Protein AF-A0A847FC60-F1 (afdb_monomer_lite)

Structure (mmCIF, N/CA/C/O backbone):
data_AF-A0A847FC60-F1
#
_entry.id   AF-A0A847FC60-F1
#
loop_
_atom_site.group_PDB
_atom_site.id
_atom_site.type_symbol
_atom_site.label_atom_id
_atom_site.label_alt_id
_atom_site.label_comp_id
_atom_site.label_asym_id
_atom_site.label_entity_id
_atom_site.label_seq_id
_atom_site.pdbx_PDB_ins_code
_atom_site.Cartn_x
_atom_site.Cartn_y
_atom_site.Cartn_z
_atom_site.occupancy
_atom_site.B_iso_or_equiv
_atom_site.auth_seq_id
_atom_site.auth_comp_id
_atom_site.auth_asym_id
_atom_site.auth_atom_id
_atom_site.pdbx_PDB_model_num
ATOM 1 N N . MET A 1 1 ? 26.430 -2.772 -26.674 1.00 53.12 1 MET A N 1
ATOM 2 C CA . MET A 1 1 ? 25.454 -1.666 -26.864 1.00 53.12 1 MET A CA 1
ATOM 3 C C . MET A 1 1 ? 24.034 -2.116 -27.240 1.00 53.12 1 MET A C 1
ATOM 5 O O . MET A 1 1 ? 23.107 -1.638 -26.603 1.00 53.12 1 MET A O 1
ATOM 9 N N . LYS A 1 2 ? 23.809 -3.026 -28.210 1.00 50.62 2 LYS A N 1
ATOM 10 C CA . LYS A 1 2 ? 22.442 -3.486 -28.576 1.00 50.62 2 LYS A CA 1
ATOM 11 C C . LYS A 1 2 ? 21.676 -4.177 -27.430 1.00 50.62 2 LYS A C 1
ATOM 13 O O . LYS A 1 2 ? 20.522 -3.838 -27.199 1.00 50.62 2 LYS A O 1
ATOM 18 N N . TYR A 1 3 ? 22.323 -5.079 -26.686 1.00 47.47 3 TYR A N 1
ATOM 19 C CA . TYR A 1 3 ? 21.689 -5.809 -25.575 1.00 47.47 3 TYR A CA 1
ATOM 20 C C . TYR A 1 3 ? 21.316 -4.908 -24.387 1.00 47.47 3 TYR A C 1
ATOM 22 O O . TYR A 1 3 ? 20.224 -5.035 -23.845 1.00 47.47 3 TYR A O 1
ATOM 30 N N . PHE A 1 4 ? 22.166 -3.927 -24.061 1.00 59.56 4 PHE A N 1
ATOM 31 C CA . PHE A 1 4 ? 21.898 -2.930 -23.015 1.00 59.56 4 PHE A CA 1
ATOM 32 C C . PHE A 1 4 ? 20.645 -2.087 -23.317 1.00 59.56 4 PHE A C 1
ATOM 34 O O . PHE A 1 4 ? 19.884 -1.751 -22.419 1.00 59.56 4 PHE A O 1
ATOM 41 N N . ASN A 1 5 ? 20.385 -1.810 -24.600 1.00 74.38 5 ASN A N 1
ATOM 42 C CA . ASN A 1 5 ? 19.203 -1.076 -25.058 1.00 74.38 5 ASN A CA 1
ATOM 43 C C . ASN A 1 5 ? 17.927 -1.948 -25.073 1.00 74.38 5 ASN A C 1
ATOM 45 O O . ASN A 1 5 ? 16.821 -1.437 -24.939 1.00 74.38 5 ASN A O 1
ATOM 49 N N . LEU A 1 6 ? 18.053 -3.268 -25.249 1.00 80.44 6 LEU A N 1
ATOM 50 C CA . LEU A 1 6 ? 16.900 -4.174 -25.220 1.00 80.44 6 LEU A CA 1
ATOM 51 C C . LEU A 1 6 ? 16.434 -4.438 -23.784 1.00 80.44 6 LEU A C 1
ATOM 53 O O . LEU A 1 6 ? 15.239 -4.354 -23.509 1.00 80.44 6 LEU A O 1
ATOM 57 N N . LEU A 1 7 ? 17.381 -4.701 -22.879 1.00 86.56 7 LEU A N 1
ATOM 58 C CA . LEU A 1 7 ? 17.098 -4.956 -21.468 1.00 86.56 7 LEU A CA 1
ATOM 59 C C . LEU A 1 7 ? 16.441 -3.745 -20.795 1.00 86.56 7 LEU A C 1
ATOM 61 O O . LEU A 1 7 ? 15.427 -3.905 -20.126 1.00 86.56 7 LEU A O 1
ATOM 65 N N . SER A 1 8 ? 16.953 -2.532 -21.024 1.00 85.44 8 SER A N 1
ATOM 66 C CA . SER A 1 8 ? 16.366 -1.315 -20.448 1.00 85.44 8 SER A CA 1
ATOM 67 C C . SER A 1 8 ? 14.942 -1.052 -20.950 1.00 85.44 8 SER A C 1
ATOM 69 O O . SER A 1 8 ? 14.056 -0.690 -20.184 1.00 85.44 8 SER A O 1
ATOM 71 N N . LYS A 1 9 ? 14.666 -1.315 -22.231 1.00 86.06 9 LYS A N 1
ATOM 72 C CA . LYS A 1 9 ? 13.305 -1.208 -22.781 1.00 86.06 9 LYS A CA 1
ATOM 73 C C . LYS A 1 9 ? 12.354 -2.266 -22.230 1.00 86.06 9 LYS A C 1
ATOM 75 O O . LYS A 1 9 ? 11.167 -1.985 -22.100 1.00 86.06 9 LYS A O 1
ATOM 80 N N . PHE A 1 10 ? 12.839 -3.478 -21.967 1.00 88.75 10 PHE A N 1
ATOM 81 C CA . PHE A 1 10 ? 12.038 -4.526 -21.335 1.00 88.75 10 PHE A CA 1
ATOM 82 C C . PHE A 1 10 ? 11.716 -4.166 -19.882 1.00 88.75 10 PHE A C 1
ATOM 84 O O . PHE A 1 10 ? 10.551 -4.189 -19.495 1.00 88.75 10 PHE A O 1
ATOM 91 N N . LEU A 1 11 ? 12.728 -3.746 -19.121 1.00 91.44 11 LEU A N 1
ATOM 92 C CA . LEU A 1 11 ? 12.561 -3.277 -17.748 1.00 91.44 11 LEU A CA 1
ATOM 93 C C . LEU A 1 11 ? 11.565 -2.118 -17.665 1.00 91.44 11 LEU A C 1
ATOM 95 O O . LEU A 1 11 ? 10.687 -2.158 -16.818 1.00 91.44 11 LEU A O 1
ATOM 99 N N . LEU A 1 12 ? 11.601 -1.155 -18.592 1.00 90.00 12 LEU A N 1
ATOM 100 C CA . LEU A 1 12 ? 10.593 -0.090 -18.660 1.00 90.00 12 LEU A CA 1
ATOM 101 C C . LEU A 1 12 ? 9.158 -0.633 -18.765 1.00 90.00 12 LEU A C 1
ATOM 103 O O . LEU A 1 12 ? 8.271 -0.150 -18.067 1.00 90.00 12 LEU A O 1
ATOM 107 N N . VAL A 1 13 ? 8.926 -1.634 -19.619 1.00 91.06 13 VAL A N 1
ATOM 108 C CA . VAL A 1 13 ? 7.591 -2.235 -19.792 1.00 91.06 13 VAL A CA 1
ATOM 109 C C . VAL A 1 13 ? 7.105 -2.904 -18.508 1.00 91.06 13 VAL A C 1
ATOM 111 O O . VAL A 1 13 ? 5.915 -2.840 -18.234 1.00 91.06 13 VAL A O 1
ATOM 114 N N . VAL A 1 14 ? 7.999 -3.517 -17.728 1.00 90.88 14 VAL A N 1
ATOM 115 C CA . VAL A 1 14 ? 7.662 -4.183 -16.457 1.00 90.88 14 VAL A CA 1
ATOM 116 C C . VAL A 1 14 ? 7.524 -3.182 -15.306 1.00 90.88 14 VAL A C 1
ATOM 118 O O . VAL A 1 14 ? 6.623 -3.309 -14.480 1.00 90.88 14 VAL A O 1
ATOM 121 N N . CYS A 1 15 ? 8.374 -2.155 -15.259 1.00 93.31 15 CYS A N 1
ATOM 122 C CA . CYS A 1 15 ? 8.342 -1.132 -14.217 1.00 93.31 15 CYS A CA 1
ATOM 123 C C . CYS A 1 15 ? 7.076 -0.275 -14.271 1.00 93.31 15 CYS A C 1
ATOM 125 O O . CYS A 1 15 ? 6.663 0.216 -13.231 1.00 93.31 15 CYS A O 1
ATOM 127 N N . LEU A 1 16 ? 6.451 -0.095 -15.439 1.00 93.44 16 LEU A N 1
ATOM 128 C CA . LEU A 1 16 ? 5.227 0.703 -15.558 1.00 93.44 16 LEU A CA 1
ATOM 129 C C . LEU A 1 16 ? 4.025 0.086 -14.813 1.00 93.44 16 LEU A C 1
ATOM 131 O O . LEU A 1 16 ? 3.423 0.797 -14.012 1.00 93.44 16 LEU A O 1
ATOM 135 N N . PRO A 1 17 ? 3.681 -1.206 -14.988 1.00 93.75 17 PRO 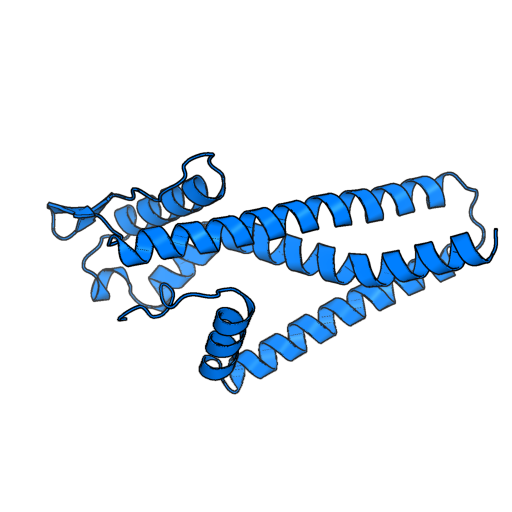A N 1
ATOM 136 C CA . PRO A 1 17 ? 2.703 -1.886 -14.141 1.00 93.75 17 PRO A CA 1
ATOM 137 C C . PRO A 1 17 ? 3.000 -1.778 -12.652 1.00 93.75 17 PRO A C 1
ATOM 139 O O . PRO A 1 17 ? 2.099 -1.424 -11.899 1.00 93.75 17 PRO A O 1
ATOM 142 N N . VAL A 1 18 ? 4.249 -2.011 -12.239 1.00 95.56 18 VAL A N 1
ATOM 143 C CA . VAL A 1 18 ? 4.650 -1.902 -10.827 1.00 95.56 18 VAL A CA 1
ATOM 144 C C . VAL A 1 18 ? 4.446 -0.478 -10.313 1.00 95.56 18 VAL A C 1
ATOM 146 O O . VAL A 1 18 ? 3.821 -0.291 -9.275 1.00 95.56 18 VAL A O 1
ATOM 149 N N . LEU A 1 19 ? 4.900 0.528 -11.062 1.00 96.62 19 LEU A N 1
ATOM 150 C CA . LEU A 1 19 ? 4.755 1.941 -10.718 1.00 96.62 19 LEU A CA 1
ATOM 151 C C . LEU A 1 19 ? 3.287 2.332 -10.550 1.00 96.62 19 LEU A C 1
ATOM 153 O O . LEU A 1 19 ? 2.912 2.915 -9.540 1.00 96.62 19 LEU A O 1
ATOM 157 N N . PHE A 1 20 ? 2.441 2.015 -11.528 1.00 95.00 20 PHE A N 1
ATOM 158 C CA . PHE A 1 20 ? 1.034 2.404 -11.471 1.00 95.00 20 PHE A CA 1
ATOM 159 C C . PHE A 1 20 ? 0.254 1.640 -10.401 1.00 95.00 20 PHE A C 1
ATOM 161 O O . PHE A 1 20 ? -0.616 2.231 -9.762 1.00 95.00 20 PHE A O 1
ATOM 168 N N . LEU A 1 21 ? 0.562 0.358 -10.188 1.00 94.69 21 LEU A N 1
ATOM 169 C CA . LEU A 1 21 ? -0.041 -0.433 -9.118 1.00 94.69 21 LEU A CA 1
ATOM 170 C C . LEU A 1 21 ? 0.315 0.153 -7.750 1.00 94.69 21 LEU A C 1
ATOM 172 O O . LEU A 1 21 ? -0.584 0.508 -6.994 1.00 94.69 21 LEU A O 1
ATOM 176 N N . THR A 1 22 ? 1.609 0.326 -7.482 1.00 97.31 22 THR A N 1
ATOM 177 C CA . THR A 1 22 ? 2.100 0.828 -6.190 1.00 97.31 22 THR A CA 1
ATOM 178 C C . THR A 1 22 ? 1.661 2.269 -5.932 1.00 97.31 22 THR A C 1
ATOM 180 O O . THR A 1 22 ? 1.181 2.597 -4.855 1.00 97.31 22 THR A O 1
ATOM 183 N N . ALA A 1 23 ? 1.661 3.132 -6.954 1.00 97.38 23 ALA A N 1
ATOM 184 C CA . ALA A 1 23 ? 1.103 4.479 -6.831 1.00 97.38 23 ALA A CA 1
ATOM 185 C C . ALA A 1 23 ? -0.393 4.457 -6.475 1.00 97.38 23 ALA A C 1
ATOM 187 O O . ALA A 1 23 ? -0.847 5.258 -5.660 1.00 97.38 23 ALA A O 1
ATOM 188 N N . SER A 1 24 ? -1.167 3.542 -7.068 1.00 95.44 24 SER A N 1
ATOM 189 C CA . SER A 1 24 ? -2.601 3.415 -6.780 1.00 95.44 24 SER A CA 1
ATOM 190 C C . SER A 1 24 ? -2.850 2.929 -5.351 1.00 95.44 24 SER A C 1
ATOM 192 O O . SER A 1 24 ? -3.726 3.472 -4.676 1.00 95.44 24 SER A O 1
ATOM 194 N N . ILE A 1 25 ? -2.071 1.947 -4.884 1.00 95.94 25 ILE A N 1
ATOM 195 C CA . ILE A 1 25 ? -2.127 1.431 -3.510 1.00 95.94 25 ILE A CA 1
ATOM 196 C C . ILE A 1 25 ? -1.764 2.544 -2.525 1.00 95.94 25 ILE A C 1
ATOM 198 O O . ILE A 1 25 ? -2.567 2.848 -1.644 1.00 95.94 25 ILE A O 1
ATOM 202 N N . ALA A 1 26 ? -0.631 3.221 -2.726 1.00 98.12 26 ALA A N 1
ATOM 203 C CA . ALA A 1 26 ? -0.201 4.330 -1.884 1.00 98.12 26 ALA A CA 1
ATOM 204 C C . ALA A 1 26 ? -1.250 5.452 -1.813 1.00 98.12 26 ALA A C 1
ATOM 206 O O . ALA A 1 26 ? -1.573 5.929 -0.725 1.00 98.12 26 ALA A O 1
ATOM 207 N N . ILE A 1 27 ? -1.847 5.853 -2.942 1.00 98.06 27 ILE A N 1
ATOM 208 C CA . ILE A 1 27 ? -2.925 6.855 -2.944 1.00 98.06 27 ILE A CA 1
ATOM 209 C C . ILE A 1 27 ? -4.137 6.353 -2.153 1.00 98.06 27 ILE A C 1
ATOM 211 O O . ILE A 1 27 ? -4.697 7.109 -1.361 1.00 98.06 27 ILE A O 1
ATOM 215 N N . ALA A 1 28 ? -4.551 5.098 -2.346 1.00 96.38 28 ALA A N 1
ATOM 216 C CA . ALA A 1 28 ? -5.709 4.534 -1.659 1.00 96.38 28 ALA A CA 1
ATOM 217 C C . ALA A 1 28 ? -5.496 4.450 -0.139 1.00 96.38 28 ALA A C 1
ATOM 219 O O . ALA A 1 28 ? -6.346 4.936 0.609 1.00 96.38 28 ALA A O 1
ATOM 220 N N . PHE A 1 29 ? -4.352 3.920 0.309 1.00 96.31 29 PHE A N 1
ATOM 221 C CA . PHE A 1 29 ? -3.997 3.798 1.729 1.00 96.31 29 PHE A CA 1
ATOM 222 C C . PHE A 1 29 ? -3.957 5.146 2.446 1.00 96.31 29 PHE A C 1
ATOM 224 O O . PHE A 1 29 ? -4.333 5.215 3.611 1.00 96.31 29 PHE A O 1
ATOM 231 N N . ASN A 1 30 ? -3.556 6.214 1.750 1.00 98.38 30 ASN A N 1
ATOM 232 C CA . ASN A 1 30 ? -3.438 7.563 2.310 1.00 98.38 30 ASN A CA 1
ATOM 233 C C . ASN A 1 30 ? -4.670 8.451 2.072 1.00 98.38 30 ASN A C 1
ATOM 235 O O . ASN A 1 30 ? -4.679 9.627 2.444 1.00 98.38 30 ASN A O 1
ATOM 239 N N . SER A 1 31 ? -5.723 7.927 1.441 1.00 98.25 31 SER A N 1
ATOM 240 C CA . SER A 1 31 ? -6.893 8.723 1.083 1.00 98.25 31 SER A CA 1
ATOM 241 C C . SER A 1 31 ? -7.964 8.664 2.161 1.00 98.25 31 SER A C 1
ATOM 243 O O . SER A 1 31 ? -8.782 7.746 2.207 1.00 98.25 31 SER A O 1
ATOM 245 N N . GLN A 1 32 ? -8.054 9.727 2.960 1.00 97.88 32 GLN A N 1
ATOM 246 C CA . GLN A 1 32 ? -9.136 9.918 3.931 1.00 97.88 32 GLN A CA 1
ATOM 247 C C . GLN A 1 32 ? -10.540 9.752 3.317 1.00 97.88 32 GLN A C 1
ATOM 249 O O . GLN A 1 32 ? -11.478 9.310 3.986 1.00 97.88 32 GLN A O 1
ATOM 254 N N . TRP A 1 33 ? -10.691 10.112 2.040 1.00 97.94 33 TRP A N 1
ATOM 255 C CA . TRP A 1 33 ? -11.948 9.991 1.308 1.00 97.94 33 TRP A CA 1
ATOM 256 C C . TRP A 1 33 ? -12.366 8.531 1.100 1.00 97.94 33 TRP A C 1
ATOM 258 O O . TRP A 1 33 ? -13.552 8.224 1.216 1.00 97.94 33 TRP A O 1
ATOM 268 N N . VAL A 1 34 ? -11.413 7.626 0.840 1.00 97.31 34 VAL A N 1
ATOM 269 C CA . VAL A 1 34 ? -11.694 6.190 0.665 1.00 97.31 34 VAL A CA 1
ATOM 270 C C . VAL A 1 34 ? -12.277 5.607 1.953 1.00 97.31 34 VAL A C 1
ATOM 272 O O . VAL A 1 34 ? -13.343 4.993 1.905 1.00 97.31 34 VAL A O 1
ATOM 275 N N . TYR A 1 35 ? -11.652 5.887 3.103 1.00 97.75 35 TYR A N 1
ATOM 276 C CA . TYR A 1 35 ? -12.150 5.447 4.412 1.00 97.75 35 TYR A CA 1
ATOM 277 C C . TYR A 1 35 ? -13.546 6.000 4.710 1.00 97.75 35 TYR A C 1
ATOM 279 O O . TYR A 1 35 ? -14.463 5.233 4.991 1.00 97.75 35 TYR A O 1
ATOM 287 N N . GLN A 1 36 ? -13.755 7.315 4.568 1.00 97.31 36 GLN A N 1
ATOM 288 C CA . GLN A 1 36 ? -15.064 7.930 4.832 1.00 97.31 36 GLN A CA 1
ATOM 289 C C . GLN A 1 36 ? -16.165 7.385 3.921 1.00 97.31 36 GLN A C 1
ATOM 291 O O . GLN A 1 36 ? -17.293 7.171 4.366 1.00 97.31 36 GLN A O 1
ATOM 296 N N . ARG A 1 37 ? -15.853 7.134 2.645 1.00 97.50 37 ARG A N 1
ATOM 297 C CA . ARG A 1 37 ? -16.802 6.509 1.723 1.00 97.50 37 ARG A CA 1
ATOM 298 C C . ARG A 1 37 ? -17.161 5.096 2.175 1.00 97.50 37 ARG A C 1
ATOM 300 O O . ARG A 1 37 ? -18.333 4.746 2.097 1.00 97.50 37 ARG A O 1
ATOM 307 N N . GLY A 1 38 ? -16.190 4.314 2.650 1.00 95.94 38 GLY A N 1
ATOM 308 C CA . GLY A 1 38 ? -16.429 3.000 3.249 1.00 95.94 38 GLY A CA 1
ATOM 309 C C . GLY A 1 38 ? -17.339 3.088 4.474 1.00 95.94 38 GLY A C 1
ATOM 310 O O . GLY A 1 38 ? -18.367 2.418 4.514 1.00 95.94 38 GLY A O 1
ATOM 311 N N . PHE A 1 39 ? -17.025 3.987 5.410 1.00 97.31 39 PHE A N 1
ATOM 312 C CA . PHE A 1 39 ? -17.817 4.191 6.625 1.00 97.31 39 PHE A CA 1
ATOM 313 C C . PHE A 1 39 ? -19.273 4.546 6.330 1.00 97.31 39 PHE A C 1
ATOM 315 O O . PHE A 1 39 ? -20.177 3.975 6.932 1.00 97.31 39 PHE A O 1
ATOM 322 N N . ASN A 1 40 ? -19.499 5.445 5.369 1.00 96.56 40 ASN A N 1
ATOM 323 C CA . ASN A 1 40 ? -20.843 5.857 4.970 1.00 96.56 40 ASN A CA 1
ATOM 324 C C . ASN A 1 40 ? -21.574 4.780 4.162 1.00 96.56 40 ASN A C 1
ATOM 326 O O . ASN A 1 40 ? -22.778 4.631 4.303 1.00 96.56 40 ASN A O 1
ATOM 330 N N . LYS A 1 41 ? -20.874 4.045 3.287 1.00 96.94 41 LYS A N 1
ATOM 331 C CA . LYS A 1 41 ? -21.493 3.011 2.443 1.00 96.94 41 LYS A CA 1
ATOM 332 C C . LYS A 1 41 ? -22.012 1.831 3.266 1.00 96.94 41 LYS A C 1
ATOM 334 O O . LYS A 1 41 ? -22.986 1.209 2.857 1.00 96.94 41 LYS A O 1
ATOM 339 N N . TYR A 1 42 ? -21.328 1.506 4.360 1.00 95.75 42 TYR A N 1
ATOM 340 C CA . TYR A 1 42 ? -21.632 0.348 5.201 1.00 95.75 42 TYR A CA 1
ATOM 341 C C . TYR A 1 42 ? -22.228 0.733 6.563 1.00 95.75 42 TYR A C 1
ATOM 343 O O . TYR A 1 42 ? -22.254 -0.103 7.459 1.00 95.75 42 TYR A O 1
ATOM 351 N N . ASP A 1 43 ? -22.671 1.986 6.729 1.00 96.25 43 ASP A N 1
ATOM 352 C CA . ASP A 1 43 ? -23.295 2.504 7.955 1.00 96.25 43 ASP A CA 1
ATOM 353 C C . ASP A 1 43 ? -22.531 2.138 9.243 1.00 96.25 43 ASP A C 1
ATOM 355 O O . ASP A 1 43 ? -23.113 1.765 10.262 1.00 96.25 43 ASP A O 1
ATOM 359 N N . ILE A 1 44 ? -21.198 2.264 9.209 1.00 95.81 44 ILE A N 1
ATOM 360 C CA . ILE A 1 44 ? -20.309 1.790 10.285 1.00 95.81 44 ILE A CA 1
ATOM 361 C C . ILE A 1 44 ? -20.629 2.450 11.630 1.00 95.81 44 ILE A C 1
ATOM 363 O O . ILE A 1 44 ? -20.531 1.800 12.667 1.00 95.81 44 ILE A O 1
ATOM 367 N N . GLU A 1 45 ? -21.068 3.709 11.624 1.00 95.06 45 GLU A N 1
ATOM 368 C CA . GLU A 1 45 ? -21.537 4.407 12.829 1.00 95.06 45 GLU A CA 1
ATOM 369 C C . GLU A 1 45 ? -22.689 3.657 13.516 1.00 95.06 45 GLU A C 1
ATOM 371 O O . GLU A 1 45 ? -22.661 3.461 14.729 1.00 95.06 45 GLU A O 1
ATOM 376 N N . VAL A 1 46 ? -23.658 3.161 12.741 1.00 94.25 46 VAL A N 1
ATOM 377 C CA . VAL A 1 46 ? -24.816 2.413 13.255 1.00 94.25 46 VAL A CA 1
ATOM 378 C C . VAL A 1 46 ? -24.402 1.023 13.731 1.00 94.25 46 VAL A C 1
ATOM 380 O O . VAL A 1 46 ? -24.840 0.582 14.789 1.00 94.25 46 VAL A O 1
ATOM 383 N N . VAL A 1 47 ? -23.541 0.340 12.970 1.00 93.50 47 VAL A N 1
ATOM 384 C CA . VAL A 1 47 ? -23.094 -1.030 13.281 1.00 93.50 47 VAL A CA 1
ATOM 385 C C . VAL A 1 47 ? -22.221 -1.067 14.536 1.00 93.50 47 VAL A C 1
ATOM 387 O O . VAL A 1 47 ? -22.332 -1.980 15.351 1.00 93.50 47 VAL A O 1
ATOM 390 N N . THR A 1 48 ? -21.347 -0.075 14.706 1.00 92.31 48 THR A N 1
ATOM 391 C CA . THR A 1 48 ? -20.316 -0.095 15.756 1.00 92.31 48 THR A CA 1
ATOM 392 C C . THR A 1 48 ? -20.637 0.786 16.959 1.00 92.31 48 THR A C 1
ATOM 394 O O . THR A 1 48 ? -20.042 0.577 18.018 1.00 92.31 48 THR A O 1
ATOM 397 N N . GLY A 1 49 ? -21.544 1.762 16.825 1.00 94.06 49 GLY A N 1
ATOM 398 C CA . GLY A 1 49 ? -21.815 2.784 17.844 1.00 94.06 49 GLY A CA 1
ATOM 399 C C . GLY A 1 49 ? -20.697 3.825 17.999 1.00 94.06 49 GLY A C 1
ATOM 400 O O . GLY A 1 49 ? -20.624 4.503 19.025 1.00 94.06 49 GLY A O 1
ATOM 401 N N . ILE A 1 50 ? -19.788 3.921 17.023 1.00 96.56 50 ILE A N 1
ATOM 402 C CA . ILE A 1 50 ? -18.714 4.920 16.990 1.00 96.56 50 ILE A CA 1
ATOM 403 C C . ILE A 1 50 ? -19.171 6.083 16.112 1.00 96.56 50 ILE A C 1
ATOM 405 O O . ILE A 1 50 ? -19.481 5.892 14.937 1.00 96.56 50 ILE A O 1
ATOM 409 N N . GLU A 1 51 ? -19.189 7.294 16.666 1.00 96.38 51 GLU A N 1
ATOM 410 C CA . GLU A 1 51 ? -19.619 8.486 15.930 1.00 96.38 51 GLU A CA 1
ATOM 411 C C . GLU A 1 51 ? -18.748 8.746 14.691 1.00 96.38 51 GLU A C 1
ATOM 413 O O . GLU A 1 51 ? -17.542 8.482 14.671 1.00 96.38 51 GLU A O 1
ATOM 418 N N . LYS A 1 52 ? -19.333 9.348 13.649 1.00 96.00 52 LYS A N 1
ATOM 419 C CA . LYS A 1 52 ? -18.608 9.707 12.411 1.00 96.00 52 LYS A CA 1
ATOM 420 C C . LYS A 1 52 ? -17.338 10.531 12.635 1.00 96.00 52 LYS A C 1
ATOM 422 O O . LYS A 1 52 ? -16.367 10.373 11.890 1.00 96.00 52 LYS A O 1
ATOM 427 N N . SER A 1 53 ? -17.345 11.428 13.617 1.00 96.69 53 SER A N 1
ATOM 428 C CA . SER A 1 53 ? -16.183 12.230 14.029 1.00 96.69 53 SER A CA 1
ATOM 429 C C . SER A 1 53 ? -15.034 11.342 14.515 1.00 96.69 53 SER A C 1
ATOM 431 O O . SER A 1 53 ? -13.897 11.508 14.068 1.00 96.69 53 SER A O 1
ATOM 433 N N . GLU A 1 54 ? -15.346 10.359 15.355 1.00 97.88 54 GLU A N 1
ATOM 434 C CA . GLU A 1 54 ? -14.397 9.399 15.914 1.00 97.88 54 GLU A CA 1
ATOM 435 C C . GLU A 1 54 ? -13.918 8.387 14.866 1.00 97.88 54 GLU A C 1
ATOM 437 O O . GLU A 1 54 ? -12.726 8.099 14.803 1.00 97.88 54 GLU A O 1
ATOM 442 N N . LEU A 1 55 ? -14.785 7.930 13.954 1.00 97.88 55 LEU A N 1
ATOM 443 C CA . LEU A 1 55 ? -14.371 7.112 12.802 1.00 97.88 55 LEU A CA 1
ATOM 444 C C . LEU A 1 55 ? -13.389 7.866 11.895 1.00 97.88 55 LEU A C 1
ATOM 446 O O . LEU A 1 55 ? -12.377 7.320 11.443 1.00 97.88 55 LEU A O 1
ATOM 450 N N . LYS A 1 56 ? -13.657 9.153 11.640 1.00 98.06 56 LYS A N 1
ATOM 451 C CA . LYS A 1 56 ? -12.737 10.013 10.891 1.00 98.06 56 LYS A CA 1
ATOM 452 C C . LYS A 1 56 ? -11.396 10.119 11.616 1.00 98.06 56 LYS A C 1
ATOM 454 O O . LYS A 1 56 ? -10.377 9.878 10.974 1.00 98.06 56 LYS A O 1
ATOM 459 N N . LYS A 1 57 ? -11.392 10.417 12.918 1.00 98.06 57 LYS A N 1
ATOM 460 C CA . LYS A 1 57 ? -10.175 10.465 13.742 1.00 98.06 57 LYS A CA 1
ATOM 461 C C . LYS A 1 57 ? -9.398 9.144 13.669 1.00 98.06 57 LYS A C 1
ATOM 463 O O . LYS A 1 57 ? -8.218 9.165 13.338 1.00 98.06 57 LYS A O 1
ATOM 468 N N . ALA A 1 58 ? -10.069 8.009 13.865 1.00 98.00 58 ALA A N 1
ATOM 469 C CA . ALA A 1 58 ? -9.459 6.682 13.805 1.00 98.00 58 ALA A CA 1
ATOM 470 C C . ALA A 1 58 ? -8.753 6.419 12.471 1.00 98.00 58 ALA A C 1
ATOM 472 O O . ALA A 1 58 ? -7.599 6.005 12.448 1.00 98.00 58 ALA A O 1
ATOM 473 N N . SER A 1 59 ? -9.414 6.708 11.346 1.00 98.12 59 SER A N 1
ATOM 474 C CA . SER A 1 59 ? -8.781 6.549 10.028 1.00 98.12 59 SER A CA 1
ATOM 475 C C . SER A 1 59 ? -7.600 7.500 9.805 1.00 98.12 59 SER A C 1
ATOM 477 O O . SER A 1 59 ? -6.626 7.102 9.175 1.00 98.12 59 SER A O 1
ATOM 479 N N . GLN A 1 60 ? -7.631 8.723 10.349 1.00 98.44 60 GLN A N 1
ATOM 480 C CA . GLN A 1 60 ? -6.487 9.640 10.284 1.00 98.44 60 GLN A CA 1
ATOM 481 C C . GLN A 1 60 ? -5.295 9.115 11.090 1.00 98.44 60 GLN A C 1
ATOM 483 O O . GLN A 1 60 ? -4.161 9.185 10.616 1.00 98.44 60 GLN A O 1
ATOM 488 N N . GLU A 1 61 ? -5.543 8.577 12.285 1.00 98.38 61 GLU A N 1
ATOM 489 C CA . GLU A 1 61 ? -4.507 7.951 13.112 1.00 98.38 61 GLU A CA 1
ATOM 490 C C . GLU A 1 61 ? -3.960 6.680 12.456 1.00 98.38 61 GLU A C 1
ATOM 492 O O . GLU A 1 61 ? -2.749 6.483 12.446 1.00 98.38 61 GLU A O 1
ATOM 497 N N . LEU A 1 62 ? -4.809 5.878 11.810 1.00 98.44 62 LEU A N 1
ATOM 498 C CA . LEU A 1 62 ? -4.384 4.688 11.072 1.00 98.44 62 LEU A CA 1
ATOM 499 C C . LEU A 1 62 ? -3.512 5.037 9.859 1.00 98.44 62 LEU A C 1
ATOM 501 O O . LEU A 1 62 ? -2.455 4.440 9.660 1.00 98.44 62 LEU A O 1
ATOM 505 N N . ILE A 1 63 ? -3.906 6.048 9.077 1.00 98.56 63 ILE A N 1
ATOM 506 C CA . ILE A 1 63 ? -3.075 6.577 7.985 1.00 98.56 63 ILE A CA 1
ATOM 507 C C . ILE A 1 63 ? -1.737 7.069 8.544 1.00 98.56 63 ILE A C 1
ATOM 509 O O . ILE A 1 63 ? -0.684 6.764 7.987 1.00 98.56 63 ILE A O 1
ATOM 513 N N . ARG A 1 64 ? -1.750 7.809 9.660 1.00 98.44 64 ARG A N 1
ATOM 514 C CA . ARG A 1 64 ? -0.519 8.274 10.307 1.00 98.44 64 ARG A CA 1
ATOM 515 C C . ARG A 1 64 ? 0.359 7.104 10.744 1.00 98.44 64 ARG A C 1
ATOM 517 O O . ARG A 1 64 ? 1.555 7.158 10.478 1.00 98.44 64 ARG A O 1
ATOM 524 N N . TYR A 1 65 ? -0.214 6.065 11.349 1.00 98.44 65 TYR A N 1
ATOM 525 C CA . TYR A 1 65 ? 0.505 4.866 11.772 1.00 98.44 65 TYR A CA 1
ATOM 526 C C . TYR A 1 65 ? 1.251 4.218 10.603 1.00 98.44 65 TYR A C 1
ATOM 528 O O . TYR A 1 65 ? 2.452 3.978 10.708 1.00 98.44 65 TYR A O 1
ATOM 536 N N . PHE A 1 66 ? 0.603 4.015 9.453 1.00 98.38 66 PHE A N 1
ATOM 537 C CA . PHE A 1 66 ? 1.272 3.430 8.283 1.00 98.38 66 PHE A CA 1
ATOM 538 C C . PHE A 1 66 ? 2.431 4.280 7.738 1.00 98.38 66 PHE A C 1
ATOM 540 O O . PHE A 1 66 ? 3.296 3.751 7.048 1.00 98.38 66 PHE A O 1
ATOM 547 N N . ASN A 1 67 ? 2.486 5.571 8.075 1.00 98.25 67 ASN A N 1
ATOM 548 C CA . ASN A 1 67 ? 3.538 6.497 7.649 1.00 98.25 67 ASN A CA 1
ATOM 549 C C . ASN A 1 67 ? 4.460 6.955 8.795 1.00 98.25 67 ASN A C 1
ATOM 551 O O . ASN A 1 67 ? 5.283 7.851 8.599 1.00 98.25 67 ASN A O 1
ATOM 555 N N . SER A 1 68 ? 4.321 6.387 9.995 1.00 97.81 68 SER A N 1
ATOM 556 C CA . SER A 1 68 ? 5.157 6.704 11.156 1.00 97.81 68 SER A CA 1
ATOM 557 C C . SER A 1 68 ? 6.260 5.661 11.350 1.00 97.81 68 SER A C 1
ATOM 559 O O . SER A 1 68 ? 6.263 4.600 10.727 1.00 97.81 68 SER A O 1
ATOM 561 N N . SER A 1 69 ? 7.190 5.928 12.266 1.00 96.81 69 SER A N 1
ATOM 562 C CA . SER A 1 69 ? 8.168 4.940 12.736 1.00 96.81 69 SER A CA 1
ATOM 563 C C . SER A 1 69 ? 7.646 4.058 13.880 1.00 96.81 69 SER A C 1
ATOM 565 O O . SER A 1 69 ? 8.417 3.286 14.436 1.00 96.81 69 SER A O 1
ATOM 567 N N . GLU A 1 70 ? 6.379 4.198 14.284 1.00 97.44 70 GLU A N 1
ATOM 568 C CA . GLU A 1 70 ? 5.800 3.431 15.397 1.00 97.44 70 GLU A CA 1
ATOM 569 C C . GLU A 1 70 ? 5.619 1.965 14.997 1.00 97.44 70 GLU A C 1
ATOM 571 O O . GLU A 1 70 ? 5.158 1.672 13.896 1.00 97.44 70 GLU A O 1
ATOM 576 N N . GLU A 1 71 ? 5.961 1.026 15.871 1.00 96.00 71 GLU A N 1
ATOM 577 C CA . GLU A 1 71 ? 5.861 -0.399 15.531 1.00 96.00 71 GLU A CA 1
ATOM 578 C C . GLU A 1 71 ? 4.421 -0.916 15.611 1.00 96.00 71 GLU A C 1
ATOM 580 O O . GLU A 1 71 ? 3.988 -1.686 14.753 1.00 96.00 71 GLU A O 1
ATOM 585 N N . LEU A 1 72 ? 3.656 -0.456 16.603 1.00 97.50 72 LEU A N 1
ATOM 586 C CA . LEU A 1 72 ? 2.305 -0.930 16.899 1.00 97.50 72 LEU A CA 1
ATOM 587 C C . LEU A 1 72 ? 1.279 0.194 16.741 1.00 97.50 72 LEU A C 1
ATOM 589 O O . LEU A 1 72 ? 1.564 1.356 17.031 1.00 97.50 72 LEU A O 1
ATOM 593 N N . ALA A 1 73 ? 0.089 -0.160 16.258 1.00 96.50 73 ALA A N 1
ATOM 594 C CA . ALA A 1 73 ? -1.022 0.769 16.115 1.00 96.50 73 ALA A CA 1
ATOM 595 C C . ALA A 1 73 ? -1.764 0.915 17.451 1.00 96.50 73 ALA A C 1
ATOM 597 O O . ALA A 1 73 ? -2.454 -0.003 17.885 1.00 96.50 73 ALA A O 1
ATOM 598 N N . GLU A 1 74 ? -1.668 2.085 18.078 1.00 95.06 74 GLU A N 1
ATOM 599 C CA . GLU A 1 74 ? -2.389 2.412 19.313 1.00 95.06 74 GLU A CA 1
ATOM 600 C C . GLU A 1 74 ? -3.455 3.473 19.025 1.00 95.06 74 GLU A C 1
ATOM 602 O O . GLU A 1 74 ? -3.214 4.673 19.131 1.00 95.06 74 GLU A O 1
ATOM 607 N N . ILE A 1 75 ? -4.644 3.026 18.611 1.00 97.00 75 ILE A N 1
ATOM 608 C CA . ILE A 1 75 ? -5.738 3.916 18.196 1.00 97.00 75 ILE A CA 1
ATOM 609 C C . ILE A 1 75 ? -6.876 3.822 19.202 1.00 97.00 75 ILE A C 1
ATOM 611 O O . ILE A 1 75 ? -7.393 2.738 19.485 1.00 97.00 75 ILE A O 1
ATOM 615 N N . THR A 1 76 ? -7.286 4.978 19.726 1.00 96.88 76 THR A N 1
ATOM 616 C CA . THR A 1 76 ? -8.381 5.080 20.697 1.00 96.88 76 THR A CA 1
ATOM 617 C C . THR A 1 76 ? -9.469 6.027 20.210 1.00 96.88 76 THR A C 1
ATOM 619 O O . THR A 1 76 ? -9.211 7.129 19.710 1.00 96.88 76 THR A O 1
ATOM 622 N N . VAL A 1 77 ? -10.712 5.595 20.389 1.00 97.06 77 VAL A N 1
ATOM 623 C CA . VAL A 1 77 ? -11.917 6.332 20.001 1.00 97.06 77 VAL A CA 1
ATOM 624 C C . VAL A 1 77 ? -12.873 6.449 21.175 1.00 97.06 77 VAL A C 1
ATOM 626 O O . VAL A 1 77 ? -12.796 5.682 22.133 1.00 97.06 77 VAL A O 1
ATOM 629 N N . ILE A 1 78 ? -13.805 7.388 21.092 1.00 96.44 78 ILE A N 1
ATOM 630 C CA . ILE A 1 78 ? -14.976 7.403 21.964 1.00 96.44 78 ILE A CA 1
ATOM 631 C C . ILE A 1 78 ? -16.081 6.550 21.335 1.00 96.44 78 ILE A C 1
ATOM 633 O O . ILE A 1 78 ? -16.571 6.833 20.243 1.00 96.44 78 ILE A O 1
ATOM 637 N N . LYS A 1 79 ? -16.496 5.504 22.047 1.00 95.00 79 LYS A N 1
ATOM 638 C CA . LYS A 1 79 ? -17.609 4.624 21.678 1.00 95.00 79 LYS A CA 1
ATOM 639 C C . LYS A 1 79 ? -18.655 4.688 22.783 1.00 95.00 79 LYS A C 1
ATOM 641 O O . LYS A 1 79 ? -18.346 4.398 23.936 1.00 95.00 79 LYS A O 1
ATOM 646 N N . ASN A 1 80 ? -19.881 5.098 22.454 1.00 90.62 80 ASN A N 1
ATOM 647 C CA . ASN A 1 80 ? -20.966 5.284 23.431 1.00 90.62 80 ASN A CA 1
ATOM 648 C C . ASN A 1 80 ? -20.564 6.136 24.661 1.00 90.62 80 ASN A C 1
ATOM 650 O O . ASN A 1 80 ? -20.925 5.824 25.795 1.00 90.62 80 ASN A O 1
ATOM 654 N N . GLY A 1 81 ? -19.772 7.195 24.449 1.00 89.88 81 GLY A N 1
ATOM 655 C CA . GLY A 1 81 ? -19.310 8.094 25.515 1.00 89.88 81 GLY A CA 1
ATOM 656 C C . GLY A 1 81 ? -18.159 7.563 26.383 1.00 89.88 81 GLY A C 1
ATOM 657 O O . GLY A 1 81 ? -17.781 8.231 27.342 1.00 89.88 81 GLY A O 1
ATOM 658 N N . GLN A 1 82 ? -17.586 6.398 26.065 1.00 94.31 82 GLN A N 1
ATOM 659 C CA . GLN A 1 82 ? -16.444 5.820 26.780 1.00 94.31 82 GLN A CA 1
ATOM 660 C C . GLN A 1 82 ? -15.222 5.686 25.873 1.00 94.31 82 GLN A C 1
ATOM 662 O O . GLN A 1 82 ? -15.352 5.441 24.674 1.00 94.31 82 GLN A O 1
ATOM 667 N N . LEU A 1 83 ? -14.029 5.835 26.457 1.00 95.75 83 LEU A N 1
ATOM 668 C CA . LEU A 1 83 ? -12.776 5.583 25.753 1.00 95.75 83 LEU A CA 1
ATOM 669 C C . LEU A 1 83 ? -12.664 4.092 25.418 1.00 95.75 83 LEU A C 1
ATOM 671 O O . LEU A 1 83 ? -12.805 3.241 26.295 1.00 95.75 83 LEU A O 1
ATOM 675 N N . PHE A 1 84 ? -12.402 3.794 24.153 1.00 95.44 84 PHE A N 1
ATOM 676 C CA . PHE A 1 84 ? -12.349 2.449 23.604 1.00 95.44 84 PHE A CA 1
ATOM 677 C C . PHE A 1 84 ? -11.090 2.287 22.748 1.00 95.44 84 PHE A C 1
ATOM 679 O O . PHE A 1 84 ? -10.852 3.067 21.823 1.00 95.44 84 PHE A O 1
ATOM 686 N N . THR A 1 85 ? -10.287 1.269 23.054 1.00 96.06 85 THR A N 1
ATOM 687 C CA . THR A 1 85 ? -9.159 0.861 22.209 1.00 96.06 85 THR A CA 1
ATOM 688 C C . THR A 1 85 ? -9.707 0.142 20.988 1.00 96.06 85 THR A C 1
ATOM 690 O O . THR A 1 85 ? -10.398 -0.863 21.128 1.00 96.06 85 THR A O 1
ATOM 693 N N . LEU A 1 86 ? -9.430 0.681 19.799 1.00 95.56 86 LEU A N 1
ATOM 694 C CA . LEU A 1 86 ? -10.099 0.258 18.571 1.00 95.56 86 LEU A CA 1
ATOM 695 C C . LEU A 1 86 ? -9.725 -1.164 18.146 1.00 95.56 86 LEU A C 1
ATOM 697 O O . LEU A 1 86 ? -10.582 -1.876 17.635 1.00 95.56 86 LEU A O 1
ATOM 701 N N . PHE A 1 87 ? -8.466 -1.545 18.362 1.00 95.44 87 PHE A N 1
ATOM 702 C CA . PHE A 1 87 ? -7.912 -2.826 17.942 1.00 95.44 87 PHE A CA 1
ATOM 703 C C . PHE A 1 87 ? -7.474 -3.651 19.150 1.00 95.44 87 PHE A C 1
ATOM 705 O O . PHE A 1 87 ? -6.879 -3.124 20.093 1.00 95.44 87 PHE A O 1
ATOM 712 N N . ASN A 1 88 ? -7.744 -4.951 19.112 1.00 95.06 88 ASN A N 1
ATOM 713 C CA . ASN A 1 88 ? -7.209 -5.903 20.081 1.00 95.06 88 ASN A CA 1
ATOM 714 C C . ASN A 1 88 ? -5.755 -6.293 19.745 1.00 95.06 88 ASN A C 1
ATOM 716 O O . ASN A 1 88 ? -5.234 -5.967 18.681 1.00 95.06 88 ASN A O 1
ATOM 720 N N . GLU A 1 89 ? -5.091 -7.031 20.639 1.00 95.62 89 GLU A N 1
ATOM 721 C CA . GLU A 1 89 ? -3.681 -7.418 20.464 1.00 95.62 89 GLU A CA 1
ATOM 722 C C . GLU A 1 89 ? -3.414 -8.173 19.151 1.00 95.62 89 GLU A C 1
ATOM 724 O O . GLU A 1 89 ? -2.420 -7.906 18.475 1.00 95.62 89 GLU A O 1
ATOM 729 N N . LYS A 1 90 ? -4.313 -9.083 18.750 1.00 96.19 90 LYS A N 1
ATOM 730 C CA . LYS A 1 90 ? -4.174 -9.855 17.506 1.00 96.19 90 LYS A CA 1
ATOM 731 C C . LYS A 1 90 ? -4.259 -8.942 16.282 1.00 96.19 90 LYS A C 1
ATOM 733 O O . LYS A 1 90 ? -3.440 -9.057 15.373 1.00 96.19 90 LYS A O 1
ATOM 738 N N . GLU A 1 91 ? -5.221 -8.026 16.275 1.00 96.44 91 GLU A N 1
ATOM 739 C CA . GLU A 1 91 ? -5.420 -7.052 15.198 1.00 96.44 91 GLU A CA 1
ATOM 740 C C . GLU A 1 91 ? -4.248 -6.077 15.089 1.00 96.44 91 GLU A C 1
ATOM 742 O O . GLU A 1 91 ? -3.805 -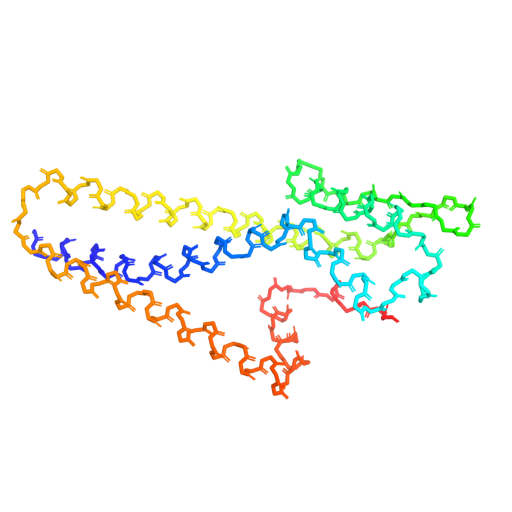5.776 13.984 1.00 96.44 91 GLU A O 1
ATOM 747 N N . VAL A 1 92 ? -3.694 -5.631 16.219 1.00 97.62 92 VAL A N 1
ATOM 748 C CA . VAL A 1 92 ? -2.507 -4.766 16.245 1.00 97.62 92 VAL A CA 1
ATOM 749 C C . VAL A 1 92 ? -1.293 -5.477 15.642 1.00 97.62 92 VAL A C 1
ATOM 751 O O . VAL A 1 92 ? -0.573 -4.885 14.836 1.00 97.62 92 VAL A O 1
ATOM 754 N N . LEU A 1 93 ? -1.077 -6.754 15.974 1.00 97.75 93 LEU A N 1
ATOM 755 C CA . LEU A 1 93 ? 0.002 -7.543 15.371 1.00 97.75 93 LEU A CA 1
ATOM 756 C C . LEU A 1 93 ? -0.225 -7.770 13.871 1.00 97.75 93 LEU A C 1
ATOM 758 O O . LEU A 1 93 ? 0.721 -7.677 13.093 1.00 97.75 93 LEU A O 1
ATOM 762 N N . HIS A 1 94 ? -1.469 -7.991 13.443 1.00 97.44 94 HIS A N 1
ATOM 763 C CA . HIS A 1 94 ? -1.785 -8.074 12.020 1.00 97.44 94 HIS A CA 1
ATOM 764 C C . HIS A 1 94 ? -1.529 -6.742 11.291 1.00 97.44 94 HIS A C 1
ATOM 766 O O . HIS A 1 94 ? -0.940 -6.733 10.212 1.00 97.44 94 HIS A O 1
ATOM 772 N N . LEU A 1 95 ? -1.903 -5.603 11.885 1.00 97.69 95 LEU A N 1
ATOM 773 C CA . LEU A 1 95 ? -1.634 -4.274 11.324 1.00 97.69 95 LEU A CA 1
ATOM 774 C C . LEU A 1 95 ? -0.136 -3.991 11.180 1.00 97.69 95 LEU A C 1
ATOM 776 O O . LEU A 1 95 ? 0.259 -3.323 10.223 1.00 97.69 95 LEU A O 1
ATOM 780 N N . LYS A 1 96 ? 0.696 -4.535 12.075 1.00 98.19 96 LYS A N 1
ATOM 781 C CA . LYS A 1 96 ? 2.155 -4.495 11.932 1.00 98.19 96 LYS A CA 1
ATOM 782 C C . LYS A 1 96 ? 2.623 -5.256 10.688 1.00 98.19 96 LYS A C 1
ATOM 784 O O . LYS A 1 96 ? 3.397 -4.700 9.913 1.00 98.19 96 LYS A O 1
ATOM 789 N N . ASP A 1 97 ? 2.115 -6.463 10.442 1.00 97.94 97 ASP A N 1
ATOM 790 C CA . ASP A 1 97 ? 2.440 -7.207 9.214 1.00 97.94 97 ASP A CA 1
ATOM 791 C C . ASP A 1 97 ? 1.963 -6.452 7.954 1.00 97.94 97 ASP A C 1
ATOM 793 O O . ASP A 1 97 ? 2.675 -6.366 6.951 1.00 97.94 97 ASP A O 1
ATOM 797 N N . VAL A 1 98 ? 0.776 -5.836 8.006 1.00 97.88 98 VAL A N 1
ATOM 798 C CA . VAL A 1 98 ? 0.259 -4.990 6.914 1.00 97.88 98 VAL A CA 1
ATOM 799 C C . VAL A 1 98 ? 1.160 -3.773 6.686 1.00 97.88 98 VAL A C 1
ATOM 801 O O . VAL A 1 98 ? 1.408 -3.402 5.538 1.00 97.88 98 VAL A O 1
ATOM 804 N N . LYS A 1 99 ? 1.693 -3.162 7.748 1.00 98.25 99 LYS A N 1
ATOM 805 C CA . LYS A 1 99 ? 2.614 -2.026 7.641 1.00 98.25 99 LYS A CA 1
ATOM 806 C C . LYS A 1 99 ? 3.901 -2.397 6.907 1.00 98.25 99 LYS A C 1
ATOM 808 O O . LYS A 1 99 ? 4.373 -1.603 6.093 1.00 98.25 99 LYS A O 1
ATOM 813 N N . ASP A 1 100 ? 4.431 -3.598 7.116 1.00 97.94 100 ASP A N 1
ATOM 814 C CA . ASP A 1 100 ? 5.600 -4.079 6.372 1.00 97.94 100 ASP A CA 1
ATOM 815 C C . ASP A 1 100 ? 5.306 -4.206 4.864 1.00 97.94 100 ASP A C 1
ATOM 817 O O . ASP A 1 100 ? 6.135 -3.814 4.036 1.00 97.94 100 ASP A O 1
ATOM 821 N N . LEU A 1 101 ? 4.098 -4.640 4.484 1.00 98.00 101 LEU A N 1
ATOM 822 C CA . LEU A 1 101 ? 3.663 -4.650 3.079 1.00 98.00 101 LEU A CA 1
ATOM 823 C C . LEU A 1 101 ? 3.478 -3.241 2.503 1.00 98.00 101 LEU A C 1
ATOM 825 O O . LEU A 1 101 ? 3.851 -3.005 1.354 1.00 98.00 101 LEU A O 1
ATOM 829 N N . VAL A 1 102 ? 2.948 -2.293 3.283 1.00 98.31 102 VAL A N 1
ATOM 830 C CA . VAL A 1 102 ? 2.835 -0.882 2.866 1.00 98.31 102 VAL A CA 1
ATOM 831 C C . VAL A 1 102 ? 4.223 -0.265 2.654 1.00 98.31 102 VAL A C 1
ATOM 833 O O . VAL A 1 102 ? 4.458 0.422 1.662 1.00 98.31 102 VAL A O 1
ATOM 836 N N . ASN A 1 103 ? 5.189 -0.568 3.521 1.00 98.31 103 ASN A N 1
ATOM 837 C CA . ASN A 1 103 ? 6.574 -0.122 3.349 1.00 98.31 103 ASN A CA 1
ATOM 838 C C . ASN A 1 103 ? 7.236 -0.741 2.105 1.00 98.31 103 ASN A C 1
ATOM 840 O O . ASN A 1 103 ? 7.995 -0.066 1.394 1.00 98.31 103 ASN A O 1
ATOM 844 N N . LEU A 1 104 ? 6.941 -2.013 1.816 1.00 98.38 104 LEU A N 1
ATOM 845 C CA . LEU A 1 104 ? 7.377 -2.677 0.588 1.00 98.38 104 LEU A CA 1
ATOM 846 C C . LEU A 1 104 ? 6.775 -2.003 -0.654 1.00 98.38 104 LEU A C 1
ATOM 848 O O . LEU A 1 104 ? 7.508 -1.740 -1.611 1.00 98.38 104 LEU A O 1
ATOM 852 N N . ASP A 1 105 ? 5.482 -1.676 -0.619 1.00 98.44 105 ASP A N 1
ATOM 853 C CA . ASP A 1 105 ? 4.784 -0.932 -1.672 1.00 98.44 105 ASP A CA 1
ATOM 854 C C . ASP A 1 105 ? 5.456 0.422 -1.938 1.00 98.44 105 ASP A C 1
ATOM 856 O O . ASP A 1 105 ? 5.836 0.715 -3.075 1.00 98.44 105 ASP A O 1
ATOM 860 N N . TYR A 1 106 ? 5.731 1.202 -0.889 1.00 98.56 106 TYR A N 1
ATOM 861 C CA . TYR A 1 106 ? 6.421 2.491 -1.007 1.00 98.56 106 TYR A CA 1
ATOM 862 C C . TYR A 1 106 ? 7.839 2.353 -1.562 1.00 98.56 106 TYR A C 1
ATOM 864 O O . TYR A 1 106 ? 8.270 3.155 -2.395 1.00 98.56 106 TYR A O 1
ATOM 872 N N . THR A 1 107 ? 8.572 1.319 -1.149 1.00 98.56 107 THR A N 1
ATOM 873 C CA . THR A 1 107 ? 9.911 1.044 -1.683 1.00 98.56 107 THR A CA 1
ATOM 874 C C . THR A 1 107 ? 9.840 0.720 -3.176 1.00 98.56 107 THR A C 1
ATOM 876 O O . THR A 1 107 ? 10.595 1.283 -3.975 1.00 98.56 107 THR A O 1
ATOM 879 N N . ALA A 1 108 ? 8.902 -0.138 -3.583 1.00 98.38 108 ALA A N 1
ATOM 880 C CA . ALA A 1 108 ? 8.680 -0.478 -4.985 1.00 98.38 108 ALA A CA 1
ATOM 881 C C . ALA A 1 108 ? 8.234 0.742 -5.810 1.00 98.38 108 ALA A C 1
ATOM 883 O O . ALA A 1 108 ? 8.719 0.931 -6.933 1.00 98.38 108 ALA A O 1
ATOM 884 N N . LEU A 1 109 ? 7.389 1.608 -5.245 1.00 98.44 109 LEU A N 1
ATOM 885 C CA . LEU A 1 109 ? 6.971 2.875 -5.844 1.00 98.44 109 LEU A CA 1
ATOM 886 C C . LEU A 1 109 ? 8.171 3.788 -6.105 1.00 98.44 109 LEU A C 1
ATOM 888 O O . LEU A 1 109 ? 8.347 4.270 -7.226 1.00 98.44 109 LEU A O 1
ATOM 892 N N . VAL A 1 110 ? 9.033 3.996 -5.107 1.00 98.50 110 VAL A N 1
ATOM 893 C CA . VAL A 1 110 ? 10.221 4.853 -5.242 1.00 98.50 110 VAL A CA 1
ATOM 894 C C . VAL A 1 110 ? 11.192 4.281 -6.273 1.00 98.50 110 VAL A C 1
ATOM 896 O O . VAL A 1 110 ? 11.604 4.998 -7.186 1.00 98.50 110 VAL A O 1
ATOM 899 N N . LEU A 1 111 ? 11.532 2.993 -6.183 1.00 98.25 111 LEU A N 1
ATOM 900 C CA . LEU A 1 111 ? 12.494 2.366 -7.095 1.00 98.25 111 LEU A CA 1
ATOM 901 C C . LEU A 1 111 ? 11.998 2.364 -8.545 1.00 98.25 111 LEU A C 1
ATOM 903 O O . LEU A 1 111 ? 12.753 2.712 -9.458 1.00 98.25 111 LEU A O 1
ATOM 907 N N . SER A 1 112 ? 10.728 2.019 -8.768 1.00 97.25 112 SER A N 1
ATOM 908 C CA . SER A 1 112 ? 10.130 2.045 -10.108 1.00 97.25 112 SER A CA 1
ATOM 909 C C . SER A 1 112 ? 10.016 3.473 -10.656 1.00 97.25 112 SER A C 1
ATOM 911 O O . SER A 1 112 ? 10.334 3.696 -11.826 1.00 97.25 112 SER A O 1
ATOM 913 N N . SER A 1 113 ? 9.674 4.457 -9.816 1.00 97.50 113 SER A N 1
ATOM 914 C CA . SER A 1 113 ? 9.641 5.879 -10.190 1.00 97.50 113 SER A CA 1
ATOM 915 C C . SER A 1 113 ? 11.018 6.390 -10.602 1.00 97.50 113 SER A C 1
ATOM 917 O O . SER A 1 113 ? 11.165 6.963 -11.683 1.00 97.50 113 SER A O 1
ATOM 919 N N . LEU A 1 114 ? 12.044 6.150 -9.778 1.00 97.75 114 LEU A N 1
ATOM 920 C CA . LEU A 1 114 ? 13.424 6.547 -10.070 1.00 97.75 114 LEU A CA 1
ATOM 921 C C . LEU A 1 114 ? 13.916 5.919 -11.373 1.00 97.75 114 LEU A C 1
ATOM 923 O O . LEU A 1 114 ? 14.533 6.603 -12.193 1.00 97.75 114 LEU A O 1
ATOM 927 N N . TYR A 1 115 ? 13.598 4.642 -11.598 1.00 96.31 115 TYR A N 1
ATOM 928 C CA . TYR A 1 115 ? 13.941 3.958 -12.836 1.00 96.31 115 TYR A CA 1
ATOM 929 C C . TYR A 1 115 ? 13.275 4.603 -14.059 1.00 96.31 115 TYR A C 1
ATOM 931 O O . TYR A 1 115 ? 13.962 4.936 -15.026 1.00 96.31 115 TYR A O 1
ATOM 939 N N . VAL A 1 116 ? 11.952 4.807 -14.027 1.00 94.19 116 VAL A N 1
ATOM 940 C CA . VAL A 1 116 ? 11.196 5.383 -15.153 1.00 94.19 116 VAL A CA 1
ATOM 941 C C . VAL A 1 116 ? 11.652 6.817 -15.440 1.00 94.19 116 VAL A C 1
ATOM 943 O O . VAL A 1 116 ? 11.903 7.157 -16.597 1.00 94.19 116 VAL A O 1
ATOM 946 N N . LEU A 1 117 ? 11.827 7.646 -14.405 1.00 94.50 117 LEU A N 1
ATOM 947 C CA . LEU A 1 117 ? 12.307 9.024 -14.546 1.00 94.50 117 LEU A CA 1
ATOM 948 C C . LEU A 1 117 ? 13.737 9.077 -15.091 1.00 94.50 117 LEU A C 1
ATOM 950 O O . LEU A 1 117 ? 14.006 9.827 -16.031 1.00 94.50 117 LEU A O 1
ATOM 954 N N . GLY A 1 118 ? 14.638 8.248 -14.558 1.00 93.00 118 GLY A N 1
ATOM 955 C CA . GLY A 1 118 ? 16.013 8.138 -15.039 1.00 93.00 118 GLY A CA 1
ATOM 956 C C . GLY A 1 118 ? 16.076 7.674 -16.495 1.00 93.00 118 GLY A C 1
ATOM 957 O O . GLY A 1 118 ? 16.792 8.267 -17.306 1.00 93.00 118 GLY A O 1
ATOM 958 N N . PHE A 1 119 ? 15.268 6.674 -16.864 1.00 90.56 119 PHE A N 1
ATOM 959 C CA . PHE A 1 119 ? 15.153 6.205 -18.244 1.00 90.56 119 PHE A CA 1
ATOM 960 C C . PHE A 1 119 ? 14.680 7.325 -19.182 1.00 90.56 119 PHE A C 1
ATOM 962 O O . PHE A 1 119 ? 15.265 7.516 -20.254 1.00 90.56 119 PHE A O 1
ATOM 969 N N . CYS A 1 120 ? 13.655 8.086 -18.784 1.00 88.38 120 CYS A N 1
ATOM 970 C CA . CYS A 1 120 ? 13.161 9.236 -19.542 1.00 88.38 120 CYS A CA 1
ATOM 971 C C . CYS A 1 120 ? 14.235 10.315 -19.710 1.00 88.38 120 CYS A C 1
ATOM 973 O O . CYS A 1 120 ? 14.474 10.757 -20.833 1.00 88.38 120 CYS A O 1
ATOM 975 N N . ALA A 1 121 ? 14.919 10.700 -18.630 1.00 89.44 121 ALA A N 1
ATOM 976 C CA . ALA A 1 121 ? 15.955 11.731 -18.656 1.00 89.44 121 ALA A CA 1
ATOM 977 C C . ALA A 1 121 ? 17.111 11.361 -19.600 1.00 89.44 121 ALA A C 1
ATOM 979 O O . ALA A 1 121 ? 17.484 12.153 -20.467 1.00 89.44 121 ALA A O 1
ATOM 980 N N . VAL A 1 122 ? 17.621 10.127 -19.502 1.00 88.38 122 VAL A N 1
ATOM 981 C CA . VAL A 1 122 ? 18.677 9.620 -20.394 1.00 88.38 122 VAL A CA 1
ATOM 982 C C . VAL A 1 122 ? 18.193 9.566 -21.845 1.00 88.38 122 VAL A C 1
ATOM 984 O O . VAL A 1 122 ? 18.915 9.978 -22.752 1.00 88.38 122 VAL A O 1
ATOM 987 N N . SER A 1 123 ? 16.962 9.104 -22.076 1.00 82.81 123 SER A N 1
ATOM 988 C CA . SER A 1 123 ? 16.387 9.009 -23.425 1.00 82.81 123 SER A CA 1
ATOM 989 C C . SER A 1 123 ? 16.169 10.373 -24.084 1.00 82.81 123 SER A C 1
ATOM 991 O O . SER A 1 123 ? 16.257 10.472 -25.304 1.00 82.81 123 SER A O 1
ATOM 993 N N . LEU A 1 124 ? 15.881 11.418 -23.303 1.00 82.56 124 LEU A N 1
ATOM 994 C CA . LEU A 1 124 ? 15.749 12.789 -23.803 1.00 82.56 124 LEU A CA 1
ATOM 995 C C . LEU A 1 124 ? 17.115 13.439 -24.072 1.00 82.56 124 LEU A C 1
ATOM 997 O O . LEU A 1 124 ? 17.257 14.170 -25.052 1.00 82.56 124 LEU A O 1
ATOM 1001 N N . ALA A 1 125 ? 18.123 13.154 -23.241 1.00 84.81 125 ALA A N 1
ATOM 1002 C CA . ALA A 1 125 ? 19.480 13.680 -23.402 1.00 84.81 125 ALA A CA 1
ATOM 1003 C C . ALA A 1 125 ? 20.219 13.072 -24.612 1.00 84.81 125 ALA A C 1
ATOM 1005 O O . ALA A 1 125 ? 20.976 13.756 -25.307 1.00 84.81 125 ALA A O 1
ATOM 1006 N N . LEU A 1 126 ? 19.989 11.788 -24.898 1.00 79.81 126 LEU A N 1
ATOM 1007 C CA . LEU A 1 126 ? 20.533 11.101 -26.068 1.00 79.81 126 LEU A CA 1
ATOM 1008 C C . LEU A 1 126 ? 19.631 11.388 -27.284 1.00 79.81 126 LEU A C 1
ATOM 1010 O O . LEU A 1 126 ? 18.628 10.710 -27.470 1.00 79.81 126 LEU A O 1
ATOM 1014 N N . LYS A 1 127 ? 19.983 12.419 -28.074 1.00 65.25 127 LYS A N 1
ATOM 1015 C CA . LYS A 1 127 ? 19.283 12.946 -29.275 1.00 65.25 127 LYS A CA 1
ATOM 1016 C C . LYS A 1 127 ? 18.270 11.993 -29.959 1.00 65.25 127 LYS A C 1
ATOM 1018 O O . LYS A 1 127 ? 18.567 10.820 -30.196 1.00 65.25 127 LYS A O 1
ATOM 1023 N N . PRO A 1 128 ? 17.118 12.521 -30.421 1.00 59.12 128 PRO A N 1
ATOM 1024 C CA . PRO A 1 128 ? 15.920 11.750 -30.736 1.00 59.12 128 PRO A CA 1
ATOM 1025 C C . PRO A 1 128 ? 16.073 10.911 -32.008 1.00 59.12 128 PRO A C 1
ATOM 1027 O O . PRO A 1 128 ? 15.719 11.329 -33.105 1.00 59.12 128 PRO A O 1
ATOM 1030 N N . SER A 1 129 ? 16.539 9.676 -31.860 1.00 58.03 129 SER A N 1
ATOM 1031 C CA . SER A 1 129 ? 16.299 8.625 -32.847 1.00 58.03 129 SER A CA 1
ATOM 1032 C C . SER A 1 129 ? 15.471 7.525 -32.179 1.00 58.03 129 SER A C 1
ATOM 1034 O O . SER A 1 129 ? 15.882 6.918 -31.195 1.00 58.03 129 SER A O 1
ATOM 1036 N N . GLY A 1 130 ? 14.244 7.304 -32.666 1.00 65.44 130 GLY A N 1
ATOM 1037 C CA . GLY A 1 130 ? 13.370 6.234 -32.167 1.00 65.44 130 GLY A CA 1
ATOM 1038 C C . GLY A 1 130 ? 12.387 6.590 -31.039 1.00 65.44 130 GLY A C 1
ATOM 1039 O O . GLY A 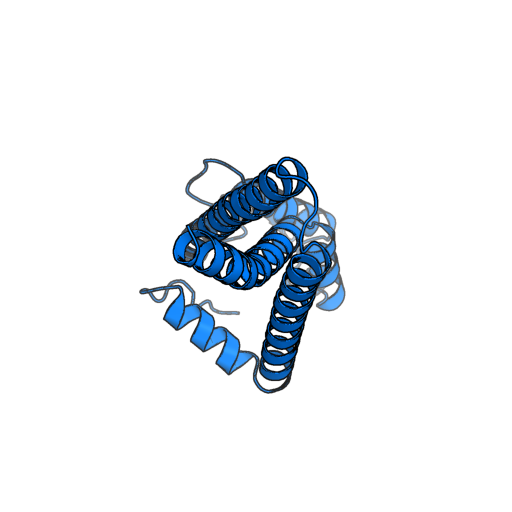1 130 ? 11.898 5.671 -30.381 1.00 65.44 130 GLY A O 1
ATOM 1040 N N . GLN A 1 131 ? 12.024 7.867 -30.842 1.00 70.00 131 GLN A N 1
ATOM 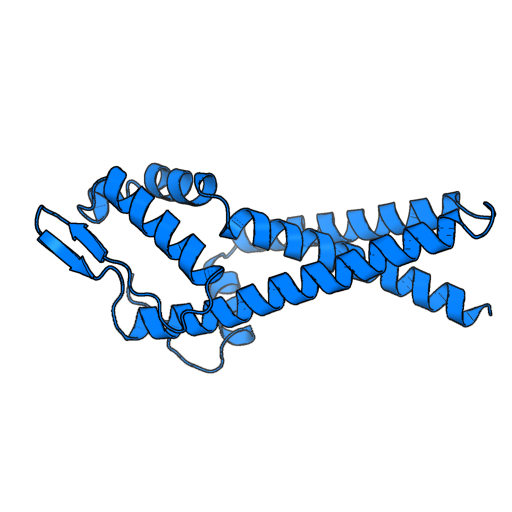1041 C CA . GLN A 1 131 ? 10.987 8.284 -29.872 1.00 70.00 131 GLN A CA 1
ATOM 1042 C C . GLN A 1 131 ? 9.665 7.510 -30.033 1.00 70.00 131 GLN A C 1
ATOM 1044 O O . GLN A 1 131 ? 9.084 7.065 -29.046 1.00 70.00 131 GLN A O 1
ATOM 1049 N N . GLY A 1 132 ? 9.232 7.248 -31.272 1.00 74.25 132 GLY A N 1
ATOM 1050 C CA . GLY A 1 132 ? 8.028 6.451 -31.537 1.00 74.25 132 GLY A CA 1
ATOM 1051 C C . GLY A 1 132 ? 8.100 5.015 -30.997 1.00 74.25 132 GLY A C 1
ATOM 1052 O O . GLY A 1 132 ? 7.086 4.456 -30.590 1.00 74.25 132 GLY A O 1
ATOM 1053 N N . MET A 1 133 ? 9.293 4.415 -30.927 1.00 76.81 133 MET A N 1
ATOM 1054 C CA . MET A 1 133 ? 9.475 3.086 -30.333 1.00 76.81 133 MET A CA 1
ATOM 1055 C C . MET A 1 133 ? 9.356 3.132 -28.806 1.00 76.81 133 MET A C 1
ATOM 1057 O O . MET A 1 133 ? 8.794 2.211 -28.224 1.00 76.81 133 MET A O 1
ATOM 1061 N N . ILE A 1 134 ? 9.851 4.196 -28.167 1.00 80.06 134 ILE A N 1
ATOM 1062 C CA . ILE A 1 134 ? 9.744 4.399 -26.715 1.00 80.06 134 ILE A CA 1
ATOM 1063 C C . ILE A 1 134 ? 8.284 4.653 -26.326 1.00 80.06 134 ILE A C 1
ATOM 1065 O O . ILE A 1 134 ? 7.771 3.972 -25.443 1.00 80.06 134 ILE A O 1
ATOM 1069 N N . LEU A 1 135 ? 7.577 5.533 -27.044 1.00 83.56 135 LEU A N 1
ATOM 1070 C CA . LEU A 1 135 ? 6.149 5.796 -26.819 1.00 83.56 135 LEU A CA 1
ATOM 1071 C C . LEU A 1 135 ? 5.299 4.524 -26.933 1.00 83.56 135 LEU A C 1
ATOM 1073 O O . LEU A 1 135 ? 4.429 4.288 -26.100 1.00 83.56 135 LEU A O 1
ATOM 1077 N N . ARG A 1 136 ? 5.594 3.649 -27.905 1.00 84.81 136 ARG A N 1
ATOM 1078 C CA . ARG A 1 136 ? 4.937 2.334 -28.010 1.00 84.81 136 ARG A CA 1
ATOM 1079 C C . ARG A 1 136 ? 5.187 1.445 -26.789 1.00 84.81 136 ARG A C 1
ATOM 1081 O O . ARG A 1 136 ? 4.306 0.677 -26.425 1.00 84.81 136 ARG A O 1
ATOM 1088 N N . LYS A 1 137 ? 6.365 1.522 -26.160 1.00 85.06 137 LYS A N 1
ATOM 1089 C CA . LYS A 1 137 ? 6.675 0.754 -24.941 1.00 85.06 137 LYS A CA 1
ATOM 1090 C C . LYS A 1 137 ? 5.932 1.296 -23.725 1.00 85.06 137 LYS A C 1
ATOM 1092 O O . LYS A 1 137 ? 5.404 0.489 -22.971 1.00 85.06 137 LYS A O 1
ATOM 1097 N N . PHE A 1 138 ? 5.812 2.617 -23.599 1.00 86.81 138 PHE A N 1
ATOM 1098 C CA . PHE A 1 138 ? 4.929 3.232 -22.606 1.00 86.81 138 PHE A CA 1
ATOM 1099 C C . PHE A 1 138 ? 3.477 2.798 -22.804 1.00 86.81 138 PHE A C 1
ATOM 1101 O O . PHE A 1 138 ? 2.876 2.270 -21.878 1.00 86.81 138 PHE A O 1
ATOM 1108 N N . ALA A 1 139 ? 2.949 2.921 -24.026 1.00 89.88 139 ALA A N 1
ATOM 1109 C CA . ALA A 1 139 ? 1.581 2.513 -24.340 1.00 89.88 139 ALA A CA 1
ATOM 1110 C C . ALA A 1 139 ? 1.330 1.029 -24.032 1.00 89.88 139 ALA A C 1
ATOM 1112 O O . ALA A 1 139 ? 0.306 0.685 -23.452 1.00 89.88 139 ALA A O 1
ATOM 1113 N N . PHE A 1 140 ? 2.277 0.150 -24.376 1.00 90.69 140 PHE A N 1
ATOM 1114 C CA . PHE A 1 140 ? 2.160 -1.276 -24.084 1.00 90.69 140 PHE A CA 1
ATOM 1115 C C . PHE A 1 140 ? 2.238 -1.581 -22.581 1.00 90.69 140 PHE A C 1
ATOM 1117 O O . PHE A 1 140 ? 1.436 -2.368 -22.089 1.00 90.69 140 PHE A O 1
ATOM 1124 N N . GLY A 1 141 ? 3.153 -0.939 -21.846 1.00 87.81 141 GLY A N 1
ATOM 1125 C CA . GLY A 1 141 ? 3.234 -1.064 -20.388 1.00 87.81 141 GLY A CA 1
ATOM 1126 C C . GLY A 1 141 ? 1.949 -0.596 -19.701 1.00 87.81 141 GLY A C 1
ATOM 1127 O O . GLY A 1 141 ? 1.404 -1.319 -18.878 1.00 87.81 141 GLY A O 1
ATOM 1128 N N . SER A 1 142 ? 1.403 0.554 -20.107 1.00 90.00 142 SER A N 1
ATOM 1129 C CA . SER A 1 142 ? 0.123 1.065 -19.598 1.00 90.00 142 SER A CA 1
ATOM 1130 C C . SER A 1 142 ? -1.064 0.165 -19.951 1.00 90.00 142 SER A C 1
ATOM 1132 O O . SER A 1 142 ? -1.943 -0.03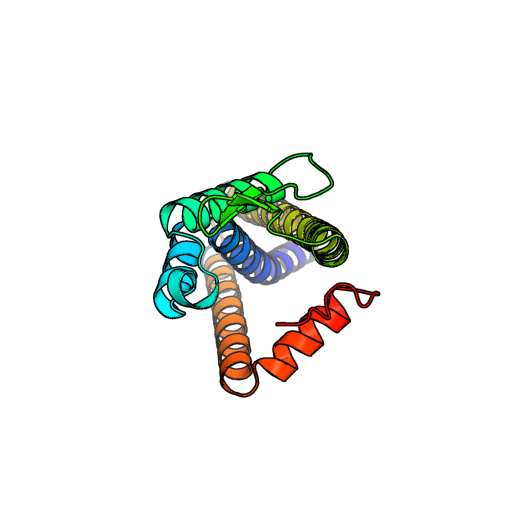7 -19.117 1.00 90.00 142 SER A O 1
ATOM 1134 N N . LEU A 1 143 ? -1.098 -0.405 -21.162 1.00 93.69 143 LEU A N 1
ATOM 1135 C CA . LEU A 1 143 ? -2.121 -1.381 -21.542 1.00 93.69 143 LEU A CA 1
ATOM 1136 C C . LEU A 1 143 ? -2.037 -2.634 -20.664 1.00 93.69 143 LEU A C 1
ATOM 1138 O O . LEU A 1 143 ? -3.067 -3.132 -20.220 1.00 93.69 143 LEU A O 1
ATOM 1142 N N . LEU A 1 144 ? -0.826 -3.119 -20.380 1.00 92.69 144 LEU A N 1
ATOM 1143 C CA . LEU A 1 144 ? -0.617 -4.255 -19.486 1.00 92.69 144 LEU A CA 1
ATOM 1144 C C . LEU A 1 144 ? -1.116 -3.950 -18.067 1.00 92.69 144 LEU A C 1
ATOM 1146 O O . LEU A 1 144 ? -1.800 -4.785 -17.481 1.00 92.69 144 LEU A O 1
ATOM 1150 N N . THR A 1 145 ? -0.845 -2.749 -17.546 1.00 90.50 145 THR A N 1
ATOM 1151 C CA . THR A 1 145 ? -1.408 -2.287 -16.269 1.00 90.50 145 THR A CA 1
ATOM 1152 C C . THR A 1 145 ? -2.932 -2.326 -16.288 1.00 90.50 145 THR A C 1
ATOM 1154 O O . THR A 1 145 ? -3.543 -2.869 -15.371 1.00 90.50 145 THR A O 1
ATOM 1157 N N . LEU A 1 146 ? -3.554 -1.774 -17.335 1.00 92.56 146 LEU A N 1
ATOM 1158 C CA . LEU A 1 146 ? -5.009 -1.727 -17.450 1.00 92.56 146 LEU A CA 1
ATOM 1159 C C . LEU A 1 146 ? -5.606 -3.137 -17.476 1.00 92.56 146 LEU A C 1
ATOM 1161 O O . LEU A 1 146 ? -6.544 -3.410 -16.735 1.00 92.56 146 LEU A O 1
ATOM 1165 N N . LEU A 1 147 ? -5.026 -4.042 -18.270 1.00 94.44 147 LEU A N 1
ATOM 1166 C CA . LEU A 1 147 ? -5.457 -5.438 -18.335 1.00 94.44 147 LEU A CA 1
ATOM 1167 C C . LEU A 1 147 ? -5.328 -6.140 -16.981 1.00 94.44 147 LEU A C 1
ATOM 1169 O O . LEU A 1 147 ? -6.250 -6.851 -16.591 1.00 94.44 147 LEU A O 1
ATOM 1173 N N . ALA A 1 148 ? -4.231 -5.917 -16.252 1.00 91.56 148 ALA A N 1
ATOM 1174 C CA . ALA A 1 148 ? -4.039 -6.486 -14.921 1.00 91.56 148 ALA A CA 1
ATOM 1175 C C . ALA A 1 148 ? -5.094 -5.972 -13.927 1.00 91.56 148 ALA A C 1
ATOM 1177 O O . ALA A 1 148 ? -5.730 -6.773 -13.247 1.00 91.56 148 ALA A O 1
ATOM 1178 N N . ILE A 1 149 ? -5.344 -4.658 -13.891 1.00 91.06 149 ILE A N 1
ATOM 1179 C CA . ILE A 1 149 ? -6.372 -4.056 -13.025 1.00 91.06 149 ILE A CA 1
ATOM 1180 C C . ILE A 1 149 ? -7.762 -4.594 -13.378 1.00 91.06 149 ILE A C 1
ATOM 1182 O O . ILE A 1 149 ? -8.514 -4.984 -12.486 1.00 91.06 149 ILE A O 1
ATOM 1186 N N . THR A 1 150 ? -8.113 -4.642 -14.666 1.00 92.62 150 THR A N 1
ATOM 1187 C CA . THR A 1 150 ? -9.409 -5.163 -15.118 1.00 92.62 150 THR A CA 1
ATOM 1188 C C . THR A 1 150 ? -9.570 -6.639 -14.767 1.00 92.62 150 THR A C 1
ATOM 1190 O O . THR A 1 150 ? -10.621 -7.016 -14.257 1.00 92.62 150 THR A O 1
ATOM 1193 N N . ALA A 1 151 ? -8.544 -7.465 -14.981 1.00 94.25 151 ALA A N 1
ATOM 1194 C CA . ALA A 1 151 ? -8.583 -8.882 -14.632 1.00 94.25 151 ALA A CA 1
ATOM 1195 C C . ALA A 1 151 ? -8.786 -9.086 -13.123 1.00 94.25 151 ALA A C 1
ATOM 1197 O O . ALA A 1 151 ? -9.701 -9.805 -12.727 1.00 94.25 151 ALA A O 1
ATOM 1198 N N . THR A 1 152 ? -8.006 -8.399 -12.283 1.00 91.31 152 THR A N 1
ATOM 1199 C CA . THR A 1 152 ? -8.164 -8.460 -10.821 1.00 91.31 152 THR A CA 1
ATOM 1200 C C . THR A 1 152 ? -9.541 -7.963 -10.383 1.00 91.31 152 THR A C 1
ATOM 1202 O O . THR A 1 152 ? -10.167 -8.580 -9.526 1.00 91.31 152 THR A O 1
ATOM 1205 N N . GLY A 1 153 ? -10.056 -6.896 -11.000 1.00 93.25 153 GLY A N 1
ATOM 1206 C CA . GLY A 1 153 ? -11.401 -6.387 -10.734 1.00 93.25 153 GLY A CA 1
ATOM 1207 C C . GLY A 1 153 ? -12.501 -7.393 -11.083 1.00 93.25 153 GLY A C 1
ATOM 1208 O O . GLY A 1 153 ? -13.426 -7.575 -10.299 1.00 93.25 153 GLY A O 1
ATOM 1209 N N . ILE A 1 154 ? -12.387 -8.091 -12.218 1.00 96.56 154 ILE A N 1
ATOM 1210 C CA . ILE A 1 154 ? -13.326 -9.157 -12.603 1.00 96.56 154 ILE A CA 1
ATOM 1211 C C . ILE A 1 154 ? -13.273 -10.307 -11.593 1.00 96.56 154 ILE A C 1
ATOM 1213 O O . ILE A 1 154 ? -14.322 -10.750 -11.134 1.00 96.56 154 ILE A O 1
ATOM 1217 N N . ILE A 1 155 ? -12.074 -10.750 -11.200 1.00 95.56 155 ILE A N 1
ATOM 1218 C CA . ILE A 1 155 ? -11.906 -11.810 -10.194 1.00 95.56 155 ILE A CA 1
ATOM 1219 C C . ILE A 1 155 ? -12.552 -11.394 -8.867 1.00 95.56 155 ILE A C 1
ATOM 1221 O O . ILE A 1 155 ? -13.319 -12.167 -8.301 1.00 95.56 155 ILE A O 1
ATOM 1225 N N . ALA A 1 156 ? -12.315 -10.161 -8.410 1.00 94.25 156 ALA A N 1
ATOM 1226 C CA . ALA A 1 156 ? -12.903 -9.638 -7.179 1.00 94.25 156 ALA A CA 1
ATOM 1227 C C . ALA A 1 156 ? -14.441 -9.591 -7.223 1.00 94.25 156 ALA A C 1
ATOM 1229 O O . ALA A 1 156 ? -15.086 -9.797 -6.200 1.00 94.25 156 ALA A O 1
ATOM 1230 N N . LEU A 1 157 ? -15.035 -9.329 -8.393 1.00 96.06 157 LEU A N 1
ATOM 1231 C CA . LEU A 1 157 ? -16.490 -9.339 -8.575 1.00 96.06 157 LEU A CA 1
ATOM 1232 C C . LEU A 1 157 ? -17.078 -10.755 -8.622 1.00 96.06 157 LEU A C 1
ATOM 1234 O O . LEU A 1 157 ? -18.231 -10.937 -8.240 1.00 96.06 157 LEU A O 1
ATOM 1238 N N . MET A 1 158 ? -16.316 -11.734 -9.113 1.00 97.31 158 MET A N 1
ATOM 1239 C CA . MET A 1 158 ? -16.755 -13.129 -9.196 1.00 97.31 158 MET A CA 1
ATOM 1240 C C . MET A 1 158 ? -16.632 -13.850 -7.854 1.00 97.31 158 MET A C 1
ATOM 1242 O O . MET A 1 158 ? -17.572 -14.524 -7.441 1.00 97.31 158 MET A O 1
ATOM 1246 N N . ASP A 1 159 ? -15.482 -13.719 -7.191 1.00 96.56 159 ASP A N 1
ATOM 1247 C CA . ASP A 1 159 ? -15.200 -14.374 -5.916 1.00 96.56 159 ASP A CA 1
ATOM 1248 C C . ASP A 1 159 ? -14.181 -13.569 -5.097 1.00 96.56 159 ASP A C 1
ATOM 1250 O O . ASP A 1 159 ? -12.970 -13.820 -5.094 1.00 96.56 159 ASP A O 1
ATOM 1254 N N . PHE A 1 160 ? -14.693 -12.566 -4.383 1.00 94.06 160 PHE A N 1
ATOM 1255 C CA . PHE A 1 160 ? -13.882 -11.773 -3.466 1.00 94.06 160 PHE A CA 1
ATOM 1256 C C . PHE A 1 160 ? -13.262 -12.628 -2.354 1.00 94.06 160 PHE A C 1
ATOM 1258 O O . PHE A 1 160 ? -12.129 -12.365 -1.961 1.00 94.06 160 PHE A O 1
ATOM 1265 N N . ASN A 1 161 ? -13.961 -13.660 -1.870 1.00 94.50 161 ASN A N 1
ATOM 1266 C CA . ASN A 1 161 ? -13.476 -14.498 -0.773 1.00 94.50 161 ASN A CA 1
ATOM 1267 C C . ASN A 1 161 ? -12.249 -15.305 -1.198 1.00 94.50 161 ASN A C 1
ATOM 1269 O O . ASN A 1 161 ? -11.264 -15.369 -0.461 1.00 94.50 161 ASN A O 1
ATOM 1273 N N . TRP A 1 162 ? -12.275 -15.874 -2.404 1.00 95.62 162 TRP A N 1
ATOM 1274 C CA . TRP A 1 162 ? -11.112 -16.548 -2.967 1.00 95.62 162 TRP A CA 1
ATOM 1275 C C . TRP A 1 162 ? -9.938 -15.584 -3.144 1.00 95.62 162 TRP A C 1
ATOM 1277 O O . TRP A 1 162 ? -8.826 -15.899 -2.721 1.00 95.62 162 TRP A O 1
ATOM 1287 N N . LEU A 1 163 ? -10.177 -14.392 -3.707 1.00 95.56 163 LEU A N 1
ATOM 1288 C CA . LEU A 1 163 ? -9.126 -13.388 -3.893 1.00 95.56 163 LEU A CA 1
ATOM 1289 C C . LEU A 1 163 ? -8.520 -12.946 -2.552 1.00 95.56 163 LEU A C 1
ATOM 1291 O O . LEU A 1 163 ? -7.298 -12.88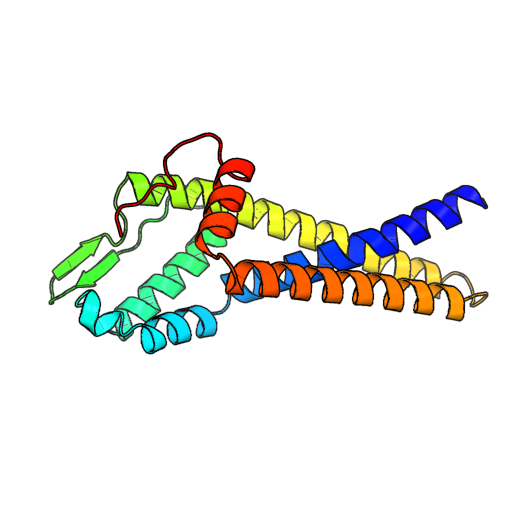0 -2.423 1.00 95.56 163 LEU A O 1
ATOM 1295 N N . PHE A 1 164 ? -9.369 -12.683 -1.557 1.00 94.44 164 PHE A N 1
ATOM 1296 C CA . PHE A 1 164 ? -8.973 -12.341 -0.195 1.00 94.44 164 PHE A CA 1
ATOM 1297 C C . PHE A 1 164 ? -8.106 -13.446 0.414 1.00 94.44 164 PHE A C 1
ATOM 1299 O O . PHE A 1 164 ? -7.021 -13.161 0.915 1.00 94.44 164 PHE A O 1
ATOM 1306 N N . LEU A 1 165 ? -8.530 -14.709 0.314 1.00 95.19 165 LEU A N 1
ATOM 1307 C CA . LEU A 1 165 ? -7.776 -15.846 0.840 1.00 95.19 165 LEU A CA 1
ATOM 1308 C C . LEU A 1 165 ? -6.406 -15.985 0.163 1.00 95.19 165 LEU A C 1
ATOM 1310 O O . LEU A 1 165 ? -5.397 -16.121 0.850 1.00 95.19 165 LEU A O 1
ATOM 1314 N N . GLN A 1 166 ? -6.349 -15.925 -1.172 1.00 96.75 166 GLN A N 1
ATOM 1315 C CA . GLN A 1 166 ? -5.079 -16.036 -1.895 1.00 96.75 166 GLN A CA 1
ATOM 1316 C C . GLN A 1 166 ? -4.125 -14.898 -1.543 1.00 96.75 166 GLN A C 1
ATOM 1318 O O . GLN A 1 166 ? -2.940 -15.145 -1.333 1.00 96.75 166 GLN A O 1
ATOM 1323 N N . PHE A 1 167 ? -4.631 -13.668 -1.436 1.00 95.50 167 PHE A N 1
ATOM 1324 C CA . PHE A 1 167 ? -3.814 -12.537 -1.014 1.00 95.50 167 PHE A CA 1
ATOM 1325 C C . PHE A 1 167 ? -3.168 -12.801 0.351 1.00 95.50 167 PHE A C 1
ATOM 1327 O O . PHE A 1 167 ? -1.957 -12.633 0.483 1.00 95.50 167 PHE A O 1
ATOM 1334 N N . HIS A 1 168 ? -3.936 -13.272 1.335 1.00 96.81 168 HIS A N 1
ATOM 1335 C CA . HIS A 1 168 ? -3.417 -13.509 2.682 1.00 96.81 168 HIS A CA 1
ATOM 1336 C C . HIS A 1 168 ? -2.434 -14.680 2.746 1.00 96.81 168 HIS A C 1
ATOM 1338 O O . HIS A 1 168 ? -1.386 -14.541 3.366 1.00 96.81 168 HIS A O 1
ATOM 1344 N N . LEU A 1 169 ? -2.712 -15.784 2.046 1.00 96.31 169 LEU A N 1
ATOM 1345 C CA . LEU A 1 169 ? -1.802 -16.935 1.976 1.00 96.31 169 LEU A CA 1
ATOM 1346 C C . LEU A 1 169 ? -0.469 -16.608 1.286 1.00 96.31 169 LEU A C 1
ATOM 1348 O O . LEU A 1 169 ? 0.551 -17.218 1.594 1.00 96.31 169 LEU A O 1
ATOM 1352 N N . ILE A 1 170 ? -0.473 -15.671 0.333 1.00 96.62 170 ILE A N 1
ATOM 1353 C CA . ILE A 1 170 ? 0.748 -15.208 -0.343 1.00 96.62 170 ILE A CA 1
ATOM 1354 C C . ILE A 1 170 ? 1.501 -14.192 0.524 1.00 96.62 170 ILE A C 1
ATOM 1356 O O . ILE A 1 170 ? 2.731 -14.168 0.514 1.00 96.62 170 ILE A O 1
ATOM 1360 N N . SER A 1 171 ? 0.771 -13.341 1.243 1.00 96.69 171 SER A N 1
ATOM 1361 C CA . SER A 1 171 ? 1.336 -12.192 1.956 1.00 96.69 171 SER A CA 1
ATOM 1362 C C . SER A 1 171 ? 1.838 -12.527 3.357 1.00 96.69 171 SER A C 1
ATOM 1364 O O . SER A 1 171 ? 2.785 -11.898 3.824 1.00 96.69 171 SER A O 1
ATOM 1366 N N . PHE A 1 172 ? 1.222 -13.502 4.028 1.00 96.25 172 PHE A N 1
ATOM 1367 C CA . PHE A 1 172 ? 1.470 -13.795 5.435 1.00 96.25 172 PHE A CA 1
ATOM 1368 C C . PHE A 1 172 ? 1.744 -15.281 5.660 1.00 96.25 172 PHE A C 1
ATOM 1370 O O . PHE A 1 172 ? 1.155 -16.157 5.034 1.00 96.25 172 PHE A O 1
ATOM 1377 N N . THR A 1 173 ? 2.638 -15.564 6.605 1.00 95.25 173 THR A N 1
ATOM 1378 C CA . THR A 1 173 ? 3.021 -16.927 7.013 1.00 95.25 173 THR A CA 1
ATOM 1379 C C . THR A 1 173 ? 2.376 -17.357 8.334 1.00 95.25 173 THR A C 1
ATOM 1381 O O . THR A 1 173 ? 2.723 -18.405 8.876 1.00 95.25 173 THR A O 1
ATOM 1384 N N . ASN A 1 174 ? 1.468 -16.541 8.871 1.00 95.50 174 ASN A N 1
ATOM 1385 C CA . ASN A 1 174 ? 0.804 -16.716 10.160 1.00 95.50 174 ASN A CA 1
ATOM 1386 C C . ASN A 1 174 ? -0.723 -16.561 10.017 1.00 95.50 174 ASN A C 1
ATOM 1388 O O . ASN A 1 174 ? -1.207 -16.194 8.949 1.00 95.50 174 ASN A O 1
ATOM 1392 N N . ASP A 1 175 ? -1.461 -16.790 11.107 1.00 95.38 175 ASP A N 1
ATOM 1393 C CA . ASP A 1 175 ? -2.933 -16.737 11.156 1.00 95.38 175 ASP A CA 1
ATOM 1394 C C . ASP A 1 175 ? -3.484 -15.449 11.809 1.00 95.38 175 ASP A C 1
ATOM 1396 O O . ASP A 1 175 ? -4.647 -15.391 12.230 1.00 95.38 175 ASP A O 1
ATOM 1400 N N . LEU A 1 176 ? -2.665 -14.397 11.942 1.00 95.12 176 LEU A N 1
ATOM 1401 C CA . LEU A 1 176 ? -3.079 -13.128 12.561 1.00 95.12 176 LEU A CA 1
ATOM 1402 C C . LEU A 1 176 ? -4.169 -12.418 11.749 1.00 95.12 176 LEU A C 1
ATOM 1404 O O . LEU A 1 176 ? -5.009 -11.739 12.329 1.00 95.12 176 LEU A O 1
ATOM 1408 N N . TRP A 1 177 ? -4.204 -12.641 10.435 1.00 93.25 177 TRP A N 1
ATOM 1409 C CA . TRP A 1 177 ? -5.196 -12.078 9.516 1.00 93.25 177 TRP A CA 1
ATOM 1410 C C . TRP A 1 177 ? -6.581 -12.741 9.582 1.00 93.25 177 TRP A C 1
ATOM 1412 O O . TRP A 1 177 ? -7.550 -12.190 9.062 1.00 93.25 177 TRP A O 1
ATOM 1422 N N . LEU A 1 178 ? -6.701 -13.915 10.215 1.00 92.75 178 LEU A N 1
ATOM 1423 C CA . LEU A 1 178 ? -7.989 -14.572 10.456 1.00 92.75 178 LEU A CA 1
ATOM 1424 C C . LEU A 1 178 ? -8.707 -13.878 11.622 1.00 92.75 178 LEU A C 1
ATOM 1426 O O . LEU A 1 178 ? -8.636 -14.329 12.770 1.00 92.75 178 LEU A O 1
ATOM 1430 N N . LEU A 1 179 ? -9.334 -12.743 11.329 1.00 88.19 179 LEU A N 1
ATOM 1431 C CA . LEU A 1 179 ? -10.089 -11.934 12.286 1.00 88.19 179 LEU A CA 1
ATOM 1432 C C . LEU A 1 179 ? -11.557 -12.381 12.359 1.00 88.19 179 LEU A C 1
ATOM 1434 O O . LEU A 1 179 ? -12.086 -12.930 11.391 1.00 88.19 179 LEU A O 1
ATOM 1438 N N . ASP A 1 180 ? -12.189 -12.161 13.513 1.00 72.69 180 ASP A N 1
ATOM 1439 C CA . ASP A 1 180 ? -13.619 -12.415 13.725 1.00 72.69 180 ASP A CA 1
ATOM 1440 C C . ASP A 1 180 ? -14.400 -11.135 13.362 1.00 72.69 180 ASP A C 1
ATOM 1442 O O . ASP A 1 180 ? -14.149 -10.104 13.994 1.00 72.69 180 ASP A O 1
ATOM 1446 N N . PRO A 1 181 ? -15.227 -11.145 12.300 1.00 58.72 181 PRO A N 1
ATOM 1447 C CA . PRO A 1 181 ? -15.908 -9.954 11.786 1.00 58.72 181 PRO A CA 1
ATOM 1448 C C . PRO A 1 181 ? -17.058 -9.440 12.665 1.00 58.72 181 PRO A C 1
ATOM 1450 O O . PRO A 1 181 ? -17.767 -10.257 13.294 1.00 58.72 181 PRO A O 1
#

pLDDT: mean 92.2, std 9.61, range [47.47, 98.56]

Sequence (181 aa):
MKYFNLLSKFLLVVCLPVLFLTASIAIAFNSQWVYQRGFNKYDIEVVTGIEKSELKKASQELIRYFNSSEELAEITVIKNGQLFTLFNEKEVLHLKDVKDLVNLDYTALVLSSLYVLGFCAVSLALKPSGQGMILRKFAFGSLLTLLAITATGIIALMDFNWLFLQFHLISFTNDLWLLDP

Radius of gyration: 20.88 Å; chains: 1; bounding box: 50×31×60 Å

Foldseek 3Di:
DVVVVVVLLVLLLVLLLLQVVLVVVLCCLLDLVNQLCVCVVVVVCVVQQFDSVQSSVQSNQLSVVLVDPDQWRFRWGQHPNDIDGPDDPLRRVVSNLVSVVNVVSVVSNVVSVCSNVVSVVVCVVPPDDCPVVSVVSSVSSVVVSVVVVVVLVVCCVVCVPVVVVVCDVVSDPDCSPVDDD

Secondary structure (DSSP, 8-state):
-HHHHHHHHHHHHHHHHHHHHHHHHHHHHT-HHHHHHHHHHTTHHHHH-B-HHHHHHHHHHHHHHHTSS-SS---EEEETTEEEESS-HHHHHHHHHHHHHHHHHHHHHHHHHHHHHHHHHHHHHS--S-HHHHHHHHHHHHHHHHHHHHHHHHHHHH-HHHHHHHHHHHH-SSSTT----